Protein AF-A0A813I468-F1 (afdb_monomer_lite)

Sequence (61 aa):
ECKKNTSVEDLCKGYPTVFASYLNYNRALRFQDRPDYAYLRRLFKDLFMREGFDNDGMFDW

Foldseek 3Di:
DPPPPDQLCNVCPPHPCLSSVLVVLVVPDDPPDDDPPVVNVVSVVVVCVVVPHDPPVDDDD

pLDDT: mean 88.17, std 10.87, range [42.94, 95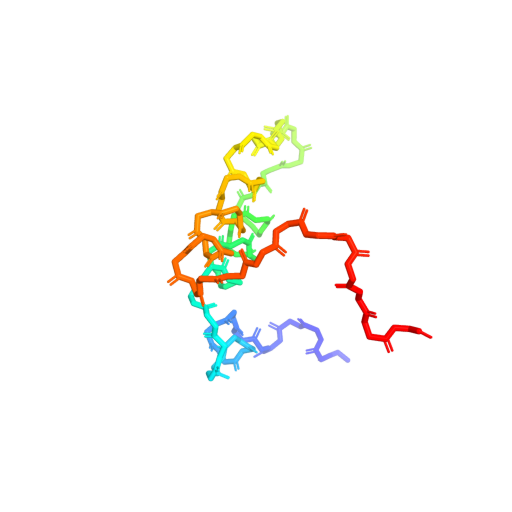.38]

Secondary structure (DSSP, 8-state):
--TTSS-HHHHTTTS-HHHHHHHHHHHH--TTPPP-HHHHHHHHHHHHHHTT---S-----

Organism: Polarella glacialis (NCBI:txid89957)

Structure (mmCIF, N/CA/C/O backbone):
data_AF-A0A813I468-F1
#
_entry.id   AF-A0A813I468-F1
#
loop_
_atom_site.group_PDB
_atom_site.id
_atom_site.type_symbol
_atom_site.label_atom_id
_atom_site.label_alt_id
_atom_site.label_comp_id
_atom_site.label_asym_id
_atom_site.label_entity_id
_atom_site.label_seq_id
_atom_site.pdbx_PDB_ins_code
_atom_site.Cartn_x
_atom_site.Cartn_y
_atom_site.Cartn_z
_atom_site.occupancy
_atom_site.B_iso_or_equiv
_atom_site.auth_seq_id
_atom_site.auth_comp_id
_atom_site.auth_asym_id
_atom_site.auth_atom_id
_atom_site.pdbx_PDB_model_num
ATOM 1 N N . GLU A 1 1 ? -19.042 15.101 6.110 1.00 42.94 1 GLU A N 1
ATOM 2 C CA . GLU A 1 1 ? -18.674 13.887 6.869 1.00 42.94 1 GLU A CA 1
ATOM 3 C C . GLU A 1 1 ? -18.687 12.633 5.978 1.00 42.94 1 GLU A C 1
ATOM 5 O O . GLU A 1 1 ? -19.553 11.791 6.129 1.00 42.94 1 GLU A O 1
ATOM 10 N N . CYS A 1 2 ? -17.745 12.481 5.033 1.00 52.25 2 CYS A N 1
ATOM 11 C CA . CYS A 1 2 ? -17.756 11.325 4.104 1.00 52.25 2 CYS A CA 1
ATOM 12 C C . CYS A 1 2 ? -16.549 10.381 4.229 1.00 52.25 2 CYS A C 1
ATOM 14 O O . CYS A 1 2 ? -16.615 9.255 3.757 1.00 52.25 2 CYS A O 1
ATOM 16 N N . LYS A 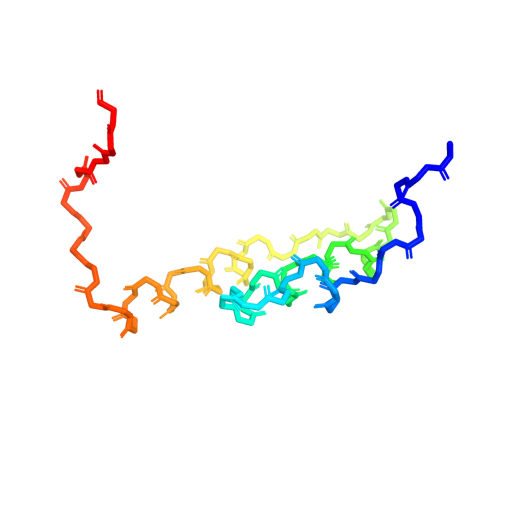1 3 ? -15.453 10.784 4.894 1.00 52.25 3 LYS A N 1
ATOM 17 C CA . LYS A 1 3 ? -14.213 9.977 4.960 1.00 52.25 3 LYS A CA 1
ATOM 18 C C . LYS A 1 3 ? -14.344 8.658 5.743 1.00 52.25 3 LYS A C 1
ATOM 20 O O . LYS A 1 3 ? -13.489 7.796 5.584 1.00 52.25 3 LYS A O 1
ATOM 25 N N . LYS A 1 4 ? -15.360 8.512 6.604 1.00 56.94 4 LYS A N 1
ATOM 26 C CA . LYS A 1 4 ? -15.511 7.359 7.513 1.00 56.94 4 LYS A CA 1
ATOM 27 C C . LYS A 1 4 ? -16.459 6.260 7.015 1.00 56.94 4 LYS A C 1
ATOM 29 O O . LYS A 1 4 ? -16.380 5.162 7.544 1.00 56.94 4 LYS A O 1
ATOM 34 N N . ASN A 1 5 ? -17.320 6.528 6.029 1.00 65.12 5 ASN A N 1
ATOM 35 C CA . ASN A 1 5 ? -18.383 5.585 5.647 1.00 65.12 5 ASN A CA 1
ATOM 36 C C . ASN A 1 5 ? -18.011 4.610 4.525 1.00 65.12 5 ASN A C 1
ATOM 38 O O . ASN A 1 5 ? -18.766 3.680 4.268 1.00 65.12 5 ASN A O 1
ATOM 42 N N . THR A 1 6 ? -16.868 4.794 3.864 1.00 78.12 6 THR A N 1
ATOM 43 C CA . THR A 1 6 ? -16.387 3.844 2.855 1.00 78.12 6 THR A CA 1
ATOM 44 C C . THR A 1 6 ? -15.491 2.801 3.521 1.00 78.12 6 THR A C 1
ATOM 46 O O . THR A 1 6 ? -14.471 3.142 4.143 1.00 78.12 6 THR A O 1
ATOM 49 N N . SER A 1 7 ? -15.877 1.529 3.401 1.00 86.62 7 SER A N 1
ATOM 50 C CA . SER A 1 7 ? -15.046 0.404 3.834 1.00 86.62 7 SER A CA 1
ATOM 51 C C . SER A 1 7 ? -13.751 0.352 3.009 1.00 86.62 7 SER A C 1
ATOM 53 O O . SER A 1 7 ? -13.666 0.936 1.924 1.00 86.62 7 SER A O 1
ATOM 55 N N . VAL A 1 8 ? -12.701 -0.290 3.532 1.00 88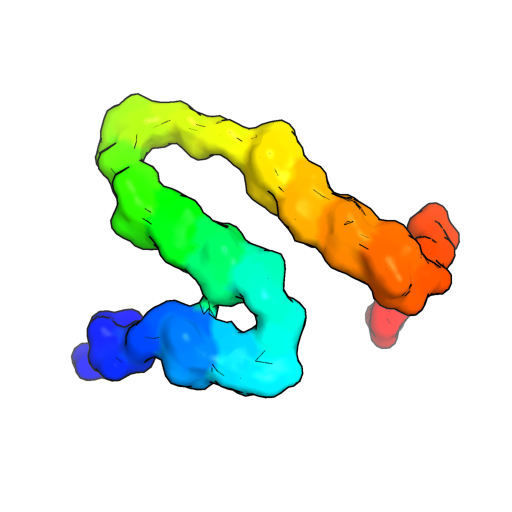.50 8 VAL A N 1
ATOM 56 C CA . V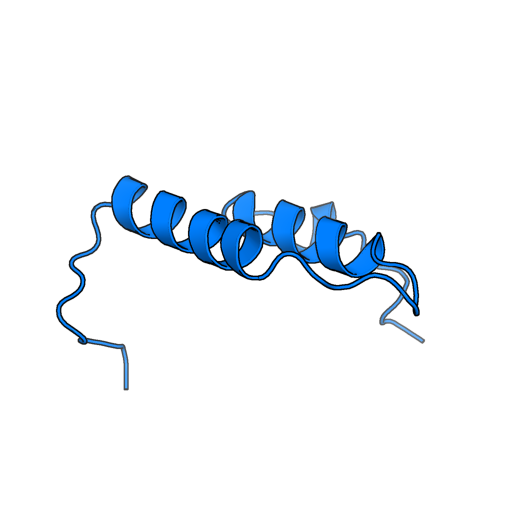AL A 1 8 ? -11.456 -0.447 2.753 1.00 88.50 8 VAL A CA 1
ATOM 57 C C . VAL A 1 8 ? -11.721 -1.333 1.538 1.00 88.50 8 VAL A C 1
ATOM 59 O O . VAL A 1 8 ? -11.174 -1.110 0.463 1.00 88.50 8 VAL A O 1
ATOM 62 N N . GLU A 1 9 ? -12.618 -2.295 1.704 1.00 86.69 9 GLU A N 1
ATOM 63 C CA . GLU A 1 9 ? -13.034 -3.263 0.706 1.00 86.69 9 GLU A CA 1
ATOM 64 C C . GLU A 1 9 ? -13.759 -2.580 -0.460 1.00 86.69 9 GLU A C 1
ATOM 66 O O . GLU A 1 9 ? -13.439 -2.846 -1.618 1.00 86.69 9 GLU A O 1
ATOM 71 N N . ASP A 1 10 ? -14.673 -1.650 -0.170 1.00 89.06 10 ASP A N 1
ATOM 72 C CA . ASP A 1 10 ? -15.374 -0.870 -1.195 1.00 89.06 10 ASP A CA 1
ATOM 73 C C . ASP A 1 10 ? -14.423 0.081 -1.923 1.00 89.06 10 ASP A C 1
ATOM 75 O O . ASP A 1 10 ? -14.512 0.234 -3.141 1.00 89.06 10 ASP A O 1
ATOM 79 N N . LEU A 1 11 ? -13.491 0.702 -1.192 1.00 88.00 11 LEU A N 1
ATOM 80 C CA . LEU A 1 11 ? -12.515 1.627 -1.767 1.00 88.00 11 LEU A CA 1
ATOM 81 C C . LEU A 1 11 ? -11.531 0.918 -2.706 1.00 88.00 11 LEU A C 1
ATOM 83 O O . LEU A 1 11 ? -11.162 1.462 -3.743 1.00 88.00 11 LEU A O 1
ATOM 87 N N . CYS A 1 12 ? -11.092 -0.285 -2.340 1.00 91.75 12 CYS A N 1
ATOM 88 C CA . CYS A 1 12 ? -10.123 -1.061 -3.112 1.00 91.75 12 CYS A CA 1
ATOM 89 C C . CYS A 1 12 ? -10.772 -2.017 -4.120 1.00 91.75 12 CYS A C 1
ATOM 91 O O . CYS A 1 12 ? -10.072 -2.816 -4.745 1.00 91.75 12 CYS A O 1
ATOM 93 N N . LYS A 1 13 ? -12.093 -1.954 -4.306 1.00 91.88 13 LYS A N 1
ATOM 94 C CA . LYS A 1 13 ? -12.799 -2.809 -5.258 1.00 91.88 13 LYS A CA 1
ATOM 95 C C . LYS A 1 13 ? -12.279 -2.580 -6.682 1.00 91.88 13 LYS A C 1
ATOM 97 O O . LYS A 1 13 ? -12.280 -1.459 -7.176 1.00 91.88 13 LYS A O 1
ATOM 102 N N . GLY A 1 14 ? -11.862 -3.660 -7.347 1.00 91.12 14 GLY A N 1
ATOM 103 C CA . GLY A 1 14 ? -11.301 -3.616 -8.706 1.00 91.12 14 GLY A CA 1
ATOM 104 C C . GLY A 1 14 ? -9.798 -3.320 -8.774 1.00 91.12 14 GLY A C 1
ATOM 105 O O . GLY A 1 14 ? -9.233 -3.375 -9.861 1.00 91.12 14 GLY A O 1
ATOM 106 N N . TYR A 1 15 ? -9.144 -3.069 -7.636 1.00 92.31 15 TYR A N 1
ATOM 107 C CA . TYR A 1 15 ? -7.696 -2.883 -7.535 1.00 92.31 15 TYR A CA 1
ATOM 108 C C . TYR A 1 15 ? -7.012 -4.108 -6.902 1.00 92.31 15 TYR A C 1
ATOM 110 O O . TYR A 1 15 ? -7.674 -4.927 -6.255 1.00 92.31 15 TYR A O 1
ATOM 118 N N . PRO A 1 16 ? -5.678 -4.245 -7.040 1.00 93.69 16 PRO A N 1
ATOM 119 C CA . PRO A 1 16 ? -4.922 -5.288 -6.355 1.00 93.69 16 PRO A CA 1
ATOM 120 C C . PRO A 1 16 ? -5.172 -5.309 -4.840 1.00 93.69 16 PRO A C 1
ATOM 122 O O . PRO A 1 16 ? -5.173 -4.275 -4.169 1.00 93.69 16 PRO A O 1
ATOM 125 N N . THR A 1 17 ? -5.313 -6.506 -4.267 1.00 92.94 17 THR A N 1
ATOM 126 C CA . THR A 1 17 ? -5.612 -6.704 -2.832 1.00 92.94 17 THR A CA 1
ATOM 127 C C . THR A 1 17 ? -4.567 -6.089 -1.901 1.00 92.94 17 THR A C 1
ATOM 129 O O . THR A 1 17 ? -4.874 -5.739 -0.763 1.00 92.94 17 THR A O 1
ATOM 132 N N . VAL A 1 18 ? -3.350 -5.886 -2.406 1.00 93.56 18 VAL A N 1
ATOM 133 C CA . VAL A 1 18 ? -2.241 -5.216 -1.721 1.00 93.56 18 VAL A CA 1
ATOM 134 C C . VAL A 1 18 ? -2.627 -3.827 -1.204 1.00 93.56 18 VAL A C 1
ATOM 136 O O . VAL A 1 18 ? -2.240 -3.465 -0.092 1.00 93.56 18 VAL A O 1
ATOM 139 N N . PHE A 1 19 ? -3.444 -3.076 -1.949 1.00 92.75 19 PHE A N 1
ATOM 140 C CA . PHE A 1 19 ? -3.925 -1.761 -1.518 1.00 92.75 19 PHE A CA 1
ATOM 141 C C . PHE A 1 19 ? -4.831 -1.861 -0.285 1.00 92.75 19 PHE A C 1
ATOM 143 O O . PHE A 1 19 ? -4.663 -1.096 0.668 1.00 92.75 19 PHE A O 1
ATOM 150 N N . ALA A 1 20 ? -5.730 -2.849 -0.257 1.00 94.06 20 ALA A N 1
ATOM 151 C CA . ALA A 1 20 ? -6.593 -3.094 0.893 1.00 94.06 20 ALA A CA 1
ATOM 152 C C . ALA A 1 20 ? -5.776 -3.537 2.116 1.00 94.06 20 ALA A C 1
ATOM 154 O O . ALA A 1 20 ? -5.960 -3.005 3.209 1.00 94.06 20 ALA A O 1
ATOM 155 N N . SER A 1 21 ? -4.817 -4.453 1.934 1.00 93.81 21 SER A N 1
ATOM 156 C CA . SER A 1 21 ? -3.912 -4.897 3.004 1.00 93.81 21 SER A CA 1
ATOM 157 C C . SER A 1 21 ? -3.099 -3.741 3.594 1.00 93.81 21 SER A C 1
ATOM 159 O O . SER A 1 21 ? -2.982 -3.635 4.815 1.00 93.81 21 SER A O 1
ATOM 161 N N . TYR A 1 22 ? -2.583 -2.845 2.750 1.00 94.81 22 TYR A N 1
ATOM 162 C CA . TYR A 1 22 ? -1.857 -1.652 3.182 1.00 94.81 22 TYR A CA 1
ATOM 163 C C . TYR A 1 22 ? -2.747 -0.698 3.991 1.00 94.81 22 TYR A C 1
ATOM 165 O O . TYR A 1 22 ? -2.366 -0.249 5.073 1.00 94.81 22 TYR A O 1
ATOM 173 N N . LEU A 1 23 ? -3.954 -0.392 3.508 1.00 92.81 23 LEU A N 1
ATOM 174 C CA . LEU A 1 23 ? -4.881 0.502 4.209 1.00 92.81 23 LEU A CA 1
ATOM 175 C C . LEU A 1 23 ? -5.373 -0.090 5.533 1.00 92.81 23 LEU A C 1
ATOM 177 O O . LEU A 1 23 ? -5.443 0.628 6.531 1.00 92.81 23 LEU A O 1
ATOM 181 N N . ASN A 1 24 ? -5.654 -1.393 5.565 1.00 92.81 24 ASN A N 1
ATOM 182 C CA . ASN A 1 24 ? -6.029 -2.096 6.788 1.00 92.81 24 ASN A CA 1
ATOM 183 C C . ASN A 1 24 ? -4.884 -2.107 7.809 1.00 92.81 24 ASN A C 1
ATOM 185 O O . ASN A 1 24 ? -5.130 -1.851 8.986 1.00 92.81 24 ASN A O 1
ATOM 189 N N . TYR A 1 25 ? -3.633 -2.292 7.370 1.00 93.44 25 TYR A N 1
ATOM 190 C CA . TYR A 1 25 ? -2.463 -2.172 8.246 1.00 93.44 25 TYR A CA 1
ATOM 191 C C . TYR A 1 25 ? -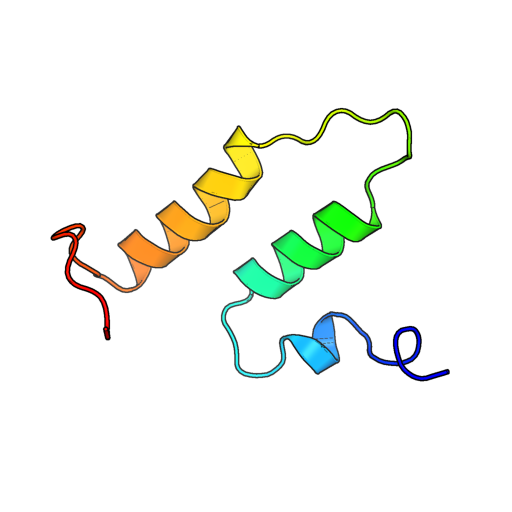2.374 -0.778 8.879 1.00 93.44 25 TYR A C 1
ATOM 193 O O . TYR A 1 25 ? -2.261 -0.654 10.095 1.00 93.44 25 TYR A O 1
ATOM 201 N N . ASN A 1 26 ? -2.505 0.279 8.072 1.00 90.56 26 ASN A N 1
ATOM 202 C CA . ASN A 1 26 ? -2.451 1.652 8.575 1.00 90.56 26 ASN A CA 1
ATOM 203 C C . ASN A 1 26 ? -3.589 1.983 9.551 1.00 90.56 26 ASN A C 1
ATOM 205 O O . ASN A 1 26 ? -3.364 2.694 10.525 1.00 90.56 26 ASN A O 1
ATOM 209 N N . ARG A 1 27 ? -4.804 1.465 9.319 1.00 90.06 27 ARG A N 1
ATOM 210 C CA . ARG A 1 27 ? -5.945 1.645 10.236 1.00 90.06 27 ARG A CA 1
ATOM 211 C C . ARG A 1 27 ? -5.791 0.867 11.548 1.00 90.06 27 ARG A C 1
ATOM 213 O O . ARG A 1 27 ? -6.391 1.266 12.541 1.00 90.06 27 ARG A O 1
ATOM 220 N N . ALA A 1 28 ? -5.024 -0.225 11.550 1.00 90.31 28 ALA A N 1
ATOM 221 C CA . ALA A 1 28 ? -4.786 -1.059 12.728 1.00 90.31 28 ALA A CA 1
ATOM 222 C C . ALA A 1 28 ? -3.634 -0.561 13.621 1.00 90.31 28 ALA A C 1
ATOM 224 O O . ALA A 1 28 ? -3.560 -0.961 14.783 1.00 90.31 28 ALA A O 1
ATOM 225 N N . LEU A 1 29 ? -2.752 0.302 13.101 1.00 91.56 29 LEU A N 1
ATOM 226 C CA . LEU A 1 29 ? -1.654 0.891 13.868 1.00 91.56 29 LEU A CA 1
ATOM 227 C C . LEU A 1 29 ? -2.180 1.753 15.018 1.00 91.56 29 LEU A C 1
ATOM 229 O O . LEU A 1 29 ? -2.994 2.661 14.829 1.00 91.56 29 LEU A O 1
ATOM 233 N N . ARG A 1 30 ? -1.661 1.506 16.220 1.00 90.88 30 ARG A N 1
ATOM 234 C CA . ARG A 1 30 ? -1.889 2.371 17.379 1.00 90.88 30 ARG A CA 1
ATOM 235 C C . ARG A 1 30 ? -0.957 3.573 17.317 1.00 90.88 30 ARG A C 1
ATOM 237 O O . ARG A 1 30 ? 0.083 3.551 16.671 1.00 90.88 30 ARG A O 1
ATOM 244 N N . PHE A 1 31 ? -1.292 4.613 18.073 1.00 86.38 31 PHE A N 1
ATOM 245 C CA . PHE A 1 31 ? -0.518 5.857 18.105 1.00 86.38 31 PHE A CA 1
ATOM 246 C C . PHE A 1 31 ? 0.967 5.669 18.470 1.00 86.38 31 PHE A C 1
ATOM 248 O O . PHE A 1 31 ? 1.817 6.403 17.979 1.00 86.38 31 PHE A O 1
ATOM 255 N N . GLN A 1 32 ? 1.280 4.698 19.331 1.00 90.38 32 GLN A N 1
ATOM 256 C CA . GLN A 1 32 ? 2.651 4.412 19.771 1.00 90.38 32 GLN A CA 1
ATOM 257 C C . GLN A 1 32 ? 3.332 3.309 18.950 1.00 90.38 32 GLN A C 1
ATOM 259 O O . GLN A 1 32 ? 4.511 3.028 19.171 1.00 90.38 32 GLN A O 1
ATOM 264 N N . ASP A 1 33 ? 2.612 2.670 18.026 1.00 90.81 33 ASP A N 1
ATOM 265 C CA . ASP A 1 33 ? 3.175 1.580 17.243 1.00 90.81 33 ASP A CA 1
ATOM 266 C C . ASP A 1 33 ? 4.156 2.140 16.217 1.00 90.81 33 ASP A C 1
ATOM 268 O O . ASP A 1 33 ? 3.886 3.113 15.509 1.00 90.81 33 ASP A O 1
ATOM 272 N N . ARG A 1 34 ? 5.311 1.486 16.101 1.00 91.31 34 ARG A N 1
ATOM 273 C CA . ARG A 1 34 ? 6.260 1.764 15.029 1.00 91.31 34 ARG A CA 1
ATOM 274 C C . ARG A 1 34 ? 5.826 0.985 13.781 1.00 91.31 34 ARG A C 1
ATOM 276 O O . ARG A 1 34 ? 5.832 -0.244 13.835 1.00 91.31 34 ARG A O 1
ATOM 283 N N . PRO A 1 35 ? 5.515 1.650 12.653 1.00 91.69 35 PRO A N 1
ATOM 284 C CA . PRO A 1 35 ? 5.138 0.951 11.429 1.00 91.69 35 PRO A CA 1
ATOM 285 C C . PRO A 1 35 ? 6.280 0.073 10.908 1.00 91.69 35 PRO A C 1
ATOM 287 O O . PRO A 1 35 ? 7.441 0.496 10.865 1.00 91.69 35 PRO A O 1
ATOM 290 N N . ASP A 1 36 ? 5.946 -1.126 10.442 1.00 93.38 36 ASP A N 1
ATOM 291 C CA . ASP A 1 36 ? 6.861 -1.999 9.714 1.00 93.38 36 ASP A CA 1
ATOM 292 C C . ASP A 1 36 ? 6.945 -1.557 8.248 1.00 93.38 36 ASP A C 1
ATOM 294 O O . ASP A 1 36 ? 6.290 -2.074 7.340 1.00 93.38 36 ASP A O 1
ATOM 298 N N . TYR A 1 37 ? 7.789 -0.559 8.005 1.00 93.38 37 TYR A N 1
ATOM 299 C CA . TYR A 1 37 ? 8.036 -0.050 6.660 1.00 93.38 37 TYR A CA 1
ATOM 300 C C . TYR A 1 37 ? 8.690 -1.075 5.724 1.00 93.38 37 TYR A C 1
ATOM 302 O O . TYR A 1 37 ? 8.652 -0.889 4.506 1.00 93.38 37 TYR A O 1
ATOM 310 N N . ALA A 1 38 ? 9.346 -2.115 6.250 1.00 95.25 38 ALA A N 1
ATOM 311 C CA . ALA A 1 38 ? 9.942 -3.152 5.414 1.00 95.25 38 ALA A CA 1
ATOM 312 C C . ALA A 1 38 ? 8.841 -4.039 4.824 1.00 95.25 38 ALA A C 1
ATOM 314 O O . ALA A 1 38 ? 8.804 -4.228 3.607 1.00 95.25 38 ALA A O 1
ATOM 315 N N . TYR A 1 39 ? 7.898 -4.479 5.661 1.00 93.31 39 TYR A N 1
ATOM 316 C CA . TYR A 1 39 ? 6.704 -5.203 5.234 1.00 93.31 39 TYR A CA 1
ATOM 317 C C . TYR A 1 39 ? 5.875 -4.401 4.223 1.00 93.31 39 TYR A C 1
ATOM 319 O O . TYR A 1 39 ? 5.574 -4.898 3.137 1.00 93.31 39 TYR A O 1
ATOM 327 N N . LEU A 1 40 ? 5.578 -3.132 4.524 1.00 94.44 40 LEU A N 1
ATOM 328 C CA . LEU A 1 40 ? 4.755 -2.297 3.642 1.00 94.44 40 LEU A CA 1
ATOM 329 C C . LEU A 1 40 ? 5.399 -2.072 2.271 1.00 94.44 40 LEU A C 1
ATOM 331 O O . LEU A 1 40 ? 4.707 -2.065 1.259 1.00 94.44 40 LEU A O 1
ATOM 335 N N . ARG A 1 41 ? 6.728 -1.922 2.212 1.00 94.00 41 ARG A N 1
ATOM 336 C CA . ARG A 1 41 ? 7.448 -1.826 0.933 1.00 94.00 41 ARG A CA 1
ATOM 337 C C . ARG A 1 41 ? 7.473 -3.150 0.182 1.00 94.00 41 ARG A C 1
ATOM 339 O O . ARG A 1 41 ? 7.387 -3.149 -1.043 1.00 94.00 41 ARG A O 1
ATOM 346 N N . ARG A 1 42 ? 7.604 -4.268 0.897 1.00 95.06 42 ARG A N 1
ATOM 347 C CA . ARG A 1 42 ? 7.614 -5.603 0.297 1.00 95.06 42 ARG A CA 1
ATOM 348 C C . ARG A 1 42 ? 6.291 -5.919 -0.396 1.00 95.06 42 ARG A C 1
ATOM 350 O O . ARG A 1 42 ? 6.319 -6.395 -1.519 1.00 95.06 42 ARG A O 1
ATOM 357 N N . LEU A 1 43 ? 5.164 -5.566 0.219 1.00 95.38 43 LEU A N 1
ATOM 358 C 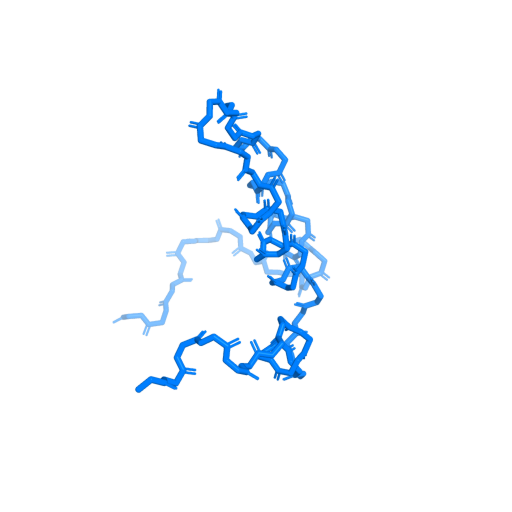CA . LEU A 1 43 ? 3.827 -5.726 -0.356 1.00 95.38 43 LEU A CA 1
ATOM 359 C C . LEU A 1 43 ? 3.721 -5.207 -1.804 1.00 95.38 43 LEU A C 1
ATOM 361 O O . LEU A 1 43 ? 3.263 -5.926 -2.690 1.00 95.38 43 LEU A O 1
ATOM 365 N N . PHE A 1 44 ? 4.182 -3.980 -2.057 1.00 94.62 44 PHE A N 1
ATOM 366 C CA . PHE A 1 44 ? 4.143 -3.392 -3.399 1.00 94.62 44 PHE A CA 1
ATOM 367 C C . PHE A 1 44 ? 5.225 -3.942 -4.329 1.00 94.62 44 PHE A C 1
ATOM 369 O O . PHE A 1 44 ? 4.965 -4.105 -5.515 1.00 94.62 44 PHE A O 1
ATOM 376 N N . LYS A 1 45 ? 6.416 -4.269 -3.811 1.00 93.50 45 LYS A N 1
ATOM 377 C CA . LYS A 1 45 ? 7.472 -4.909 -4.612 1.00 93.50 45 LYS A CA 1
ATOM 378 C C . LYS A 1 45 ? 7.048 -6.284 -5.122 1.00 93.50 45 LYS A C 1
ATOM 380 O O . LYS A 1 45 ? 7.275 -6.592 -6.285 1.00 93.50 45 LYS A O 1
ATOM 385 N N . ASP A 1 46 ? 6.415 -7.083 -4.271 1.00 94.12 46 ASP A N 1
ATOM 386 C CA . ASP A 1 46 ? 5.940 -8.419 -4.629 1.00 94.12 46 ASP A CA 1
ATOM 387 C C . ASP A 1 46 ? 4.825 -8.329 -5.687 1.00 94.12 46 ASP A C 1
ATOM 389 O O . ASP A 1 46 ? 4.813 -9.114 -6.633 1.00 94.12 46 ASP A O 1
ATOM 393 N N . LEU A 1 47 ? 3.938 -7.327 -5.588 1.00 94.38 47 LEU A N 1
ATOM 394 C CA . LEU A 1 47 ? 2.957 -7.027 -6.637 1.00 94.38 47 LEU A CA 1
ATOM 395 C C . LEU A 1 47 ? 3.632 -6.621 -7.949 1.00 94.38 47 LEU A C 1
ATOM 397 O O . LEU A 1 47 ? 3.305 -7.168 -8.994 1.00 94.38 47 LEU A O 1
ATOM 401 N N . PHE A 1 48 ? 4.587 -5.696 -7.885 1.00 92.19 48 PHE A N 1
ATOM 402 C CA . PHE A 1 48 ? 5.302 -5.189 -9.053 1.00 92.19 48 PHE A CA 1
ATOM 403 C C . PHE A 1 48 ? 6.001 -6.314 -9.829 1.00 92.19 48 PHE A C 1
ATOM 405 O O . PHE A 1 48 ? 5.855 -6.416 -11.043 1.00 92.19 48 PHE A O 1
ATOM 412 N N . MET A 1 49 ? 6.685 -7.214 -9.111 1.00 92.75 49 MET A N 1
ATOM 413 C CA . MET A 1 49 ? 7.325 -8.392 -9.704 1.00 92.75 49 MET A CA 1
ATOM 414 C C . MET A 1 49 ? 6.308 -9.383 -10.281 1.00 92.75 49 MET A C 1
ATOM 416 O O . MET A 1 49 ? 6.556 -9.971 -11.329 1.00 92.75 49 MET A O 1
ATOM 420 N N . ARG A 1 50 ? 5.162 -9.583 -9.615 1.00 93.00 50 ARG A N 1
ATOM 421 C CA . ARG A 1 50 ? 4.109 -10.499 -10.082 1.00 93.00 50 ARG A CA 1
ATOM 422 C C . ARG A 1 50 ? 3.452 -10.029 -11.379 1.00 93.00 50 ARG A C 1
ATOM 424 O O . ARG A 1 50 ? 3.138 -10.865 -12.219 1.00 93.00 50 ARG A O 1
ATOM 431 N N . GLU A 1 51 ? 3.236 -8.728 -11.520 1.00 91.50 51 GLU A N 1
ATOM 432 C CA . GLU A 1 51 ? 2.682 -8.131 -12.741 1.00 91.50 51 GLU A CA 1
ATOM 433 C C . GLU A 1 51 ? 3.718 -8.068 -13.880 1.00 91.50 51 GLU A C 1
ATOM 435 O O . GLU A 1 51 ? 3.367 -7.755 -15.013 1.00 91.50 51 GLU A O 1
ATOM 440 N N . GLY A 1 52 ? 4.982 -8.417 -13.603 1.00 91.44 52 GLY A N 1
ATOM 441 C CA . GLY A 1 52 ? 6.042 -8.496 -14.607 1.00 91.44 52 GLY A CA 1
ATOM 442 C C . GLY A 1 52 ? 6.575 -7.136 -15.047 1.00 91.44 52 GLY A C 1
ATOM 443 O O . GLY A 1 52 ? 7.094 -7.026 -16.153 1.00 91.44 52 GLY A O 1
ATOM 444 N N . PHE A 1 53 ? 6.433 -6.105 -14.211 1.00 90.38 53 PHE A N 1
ATOM 445 C CA . PHE A 1 53 ? 6.970 -4.786 -14.521 1.00 90.38 53 PHE A CA 1
ATOM 446 C C . PHE A 1 53 ? 8.497 -4.761 -14.412 1.00 90.38 53 PHE A C 1
ATOM 448 O O . PHE A 1 53 ? 9.085 -5.336 -13.488 1.00 90.38 53 PHE A O 1
ATOM 455 N N . ASP A 1 54 ? 9.125 -4.025 -15.324 1.00 88.19 54 ASP A N 1
ATOM 456 C CA . ASP A 1 54 ? 10.551 -3.740 -15.281 1.00 88.19 54 ASP A CA 1
ATOM 457 C C . ASP A 1 54 ? 10.822 -2.534 -14.385 1.00 88.19 54 ASP A C 1
ATOM 459 O O . ASP A 1 54 ? 10.165 -1.501 -14.465 1.00 88.19 54 ASP A O 1
ATOM 463 N N . ASN A 1 55 ? 11.826 -2.648 -13.518 1.00 84.75 55 ASN A N 1
ATOM 464 C CA . ASN A 1 55 ? 12.278 -1.530 -12.692 1.00 84.75 55 ASN A CA 1
ATOM 465 C C . ASN A 1 55 ? 13.252 -0.639 -13.487 1.00 84.75 55 ASN A C 1
ATOM 467 O O . ASN A 1 55 ? 14.410 -0.471 -13.098 1.00 84.75 55 ASN A O 1
ATOM 471 N N . ASP A 1 56 ? 12.789 -0.131 -14.627 1.00 87.44 56 ASP A N 1
ATOM 472 C CA . ASP A 1 56 ? 13.540 0.680 -15.595 1.00 87.44 56 ASP A CA 1
ATOM 473 C C . ASP A 1 56 ? 13.529 2.185 -15.268 1.00 87.44 56 ASP A C 1
ATOM 475 O O . ASP A 1 56 ? 14.282 2.964 -15.855 1.00 87.44 56 ASP A O 1
ATOM 479 N N . GLY A 1 57 ? 12.716 2.591 -14.288 1.00 86.50 57 GLY A N 1
ATOM 480 C CA . GLY A 1 57 ? 12.550 3.987 -13.895 1.00 86.50 57 GLY A CA 1
ATOM 481 C C . GLY A 1 57 ? 11.735 4.806 -14.896 1.00 86.50 57 GLY A C 1
ATOM 482 O O . GLY A 1 57 ? 11.784 6.034 -14.825 1.00 86.50 57 GLY A O 1
ATOM 483 N N . MET A 1 58 ? 11.007 4.151 -15.806 1.00 89.38 58 MET A N 1
ATOM 484 C CA . MET A 1 58 ? 10.055 4.784 -16.709 1.00 89.38 58 MET A CA 1
ATOM 485 C C . MET A 1 58 ? 8.694 4.870 -16.031 1.00 89.38 58 MET A C 1
ATOM 487 O O . MET A 1 58 ? 8.131 3.886 -15.558 1.00 89.38 58 MET A O 1
ATOM 491 N N . PHE A 1 59 ? 8.163 6.080 -15.982 1.00 88.88 59 PHE A N 1
ATOM 492 C CA . PHE A 1 59 ? 6.866 6.374 -15.397 1.00 88.88 59 PHE A CA 1
ATOM 493 C C . PHE A 1 59 ? 6.093 7.290 -16.349 1.00 88.88 59 PHE A C 1
ATOM 495 O O . PHE A 1 59 ? 6.673 7.847 -17.276 1.00 88.88 59 PHE A O 1
ATOM 502 N N . ASP A 1 60 ? 4.798 7.471 -16.107 1.00 89.81 60 ASP A N 1
ATOM 503 C CA . ASP A 1 60 ? 3.871 8.097 -17.063 1.00 89.81 60 ASP A CA 1
ATOM 504 C C . ASP A 1 60 ? 4.058 9.614 -17.315 1.00 89.81 60 ASP A C 1
ATOM 506 O O . ASP A 1 60 ? 3.312 10.182 -18.114 1.00 89.81 60 ASP A O 1
ATOM 510 N N . TRP A 1 61 ? 4.970 10.295 -16.613 1.00 88.88 61 TRP A N 1
ATOM 511 C CA . TRP A 1 61 ? 5.148 11.758 -16.692 1.00 88.88 61 TRP A CA 1
ATOM 512 C C . TRP A 1 61 ? 5.983 12.218 -17.891 1.00 88.88 61 TRP A C 1
ATOM 514 O O . TRP A 1 61 ? 5.774 13.384 -18.299 1.00 88.88 61 TRP A O 1
#

InterPro domains:
  IPR011009 Protein kinase-like domain superfamily [SSF56112] (3-61)
  IPR050235 Casein kinase 1/Serine/threonine-protein kinase-like [PTHR11909] (1-61)

Radius of gyration: 14.29 Å; chains: 1; bounding box: 32×24×37 Å